Protein AF-A0A4V1V5V3-F1 (afdb_monomer_lite)

Sequence (61 aa):
LARPEGTSLEAICKSTGWQPHSARAVLSGLRKAGYTVKRQAAAEKGGPSLYRITAEPELAE

Foldseek 3Di:
DQDPVFAFLVRVCVVVVDDSVVSVVVVVVQVVQVFDKDWDDDPDPPDTIGIHGPDHPPPPD

pLDDT: mean 75.31, std 12.09, range [43.34, 91.62]

Structure (mmCIF, N/CA/C/O backbone):
data_AF-A0A4V1V5V3-F1
#
_entry.id   AF-A0A4V1V5V3-F1
#
loop_
_atom_site.group_PDB
_atom_site.id
_atom_site.type_symbol
_atom_site.label_atom_id
_atom_site.label_alt_id
_atom_site.label_comp_id
_atom_site.label_asym_id
_atom_site.label_entity_id
_atom_site.label_seq_id
_atom_site.pdbx_PDB_ins_code
_atom_site.Cartn_x
_atom_site.Cartn_y
_atom_site.Cartn_z
_atom_site.occupancy
_atom_site.B_iso_or_equiv
_atom_site.auth_seq_id
_atom_site.auth_comp_id
_atom_site.auth_asym_id
_atom_site.auth_atom_id
_atom_site.pdbx_PDB_model_num
ATOM 1 N N . LEU A 1 1 ? -6.141 -3.411 -3.995 1.00 55.88 1 LEU A N 1
ATOM 2 C CA . LEU A 1 1 ? -5.206 -2.293 -3.700 1.00 55.88 1 LEU A CA 1
ATOM 3 C C . LEU A 1 1 ? -5.223 -1.178 -4.754 1.00 55.88 1 LEU A C 1
ATOM 5 O O . LEU A 1 1 ? -4.770 -0.084 -4.443 1.00 55.88 1 LEU A O 1
ATOM 9 N N . ALA A 1 2 ? -5.809 -1.417 -5.934 1.00 50.91 2 ALA A N 1
ATOM 10 C CA . ALA A 1 2 ? -6.019 -0.418 -6.988 1.00 50.91 2 ALA A CA 1
ATOM 11 C C . ALA A 1 2 ? -7.239 0.510 -6.769 1.00 50.91 2 ALA A C 1
ATOM 13 O O . ALA A 1 2 ? -7.611 1.270 -7.657 1.00 50.91 2 ALA A O 1
ATOM 14 N N . ARG A 1 3 ? -7.897 0.460 -5.597 1.00 58.78 3 ARG A N 1
ATOM 15 C CA . 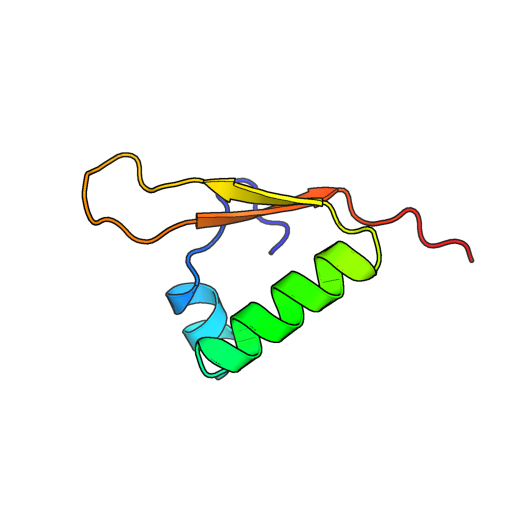ARG A 1 3 ? -9.035 1.349 -5.311 1.00 58.78 3 ARG A CA 1
ATOM 16 C C . ARG A 1 3 ? -8.545 2.791 -5.114 1.00 58.78 3 ARG A C 1
ATOM 18 O O . ARG A 1 3 ? -7.525 2.985 -4.445 1.00 58.78 3 ARG A O 1
ATOM 25 N N . PRO A 1 4 ? -9.271 3.796 -5.635 1.00 55.66 4 PRO A N 1
ATOM 26 C CA . PRO A 1 4 ? -8.859 5.194 -5.553 1.00 55.66 4 PRO A CA 1
ATOM 27 C C . PRO A 1 4 ? -8.785 5.727 -4.112 1.00 55.66 4 PRO A C 1
ATOM 29 O O . PRO A 1 4 ? -7.984 6.612 -3.825 1.00 55.66 4 PRO A O 1
ATOM 32 N N . GLU A 1 5 ? -9.544 5.141 -3.191 1.00 60.97 5 GLU A N 1
ATOM 33 C CA . GLU A 1 5 ? -9.630 5.566 -1.786 1.00 60.97 5 GLU A CA 1
ATOM 34 C C . GLU A 1 5 ? -8.453 5.076 -0.918 1.00 60.97 5 GLU A C 1
ATOM 36 O O . GLU A 1 5 ? -8.265 5.540 0.204 1.00 60.97 5 GLU A O 1
ATOM 41 N N . GLY A 1 6 ? -7.622 4.158 -1.430 1.00 67.25 6 GLY A N 1
ATOM 42 C CA . GLY A 1 6 ? -6.657 3.432 -0.601 1.00 67.25 6 GLY A CA 1
ATOM 43 C C . GLY A 1 6 ? -7.344 2.433 0.337 1.00 67.25 6 GLY A C 1
ATOM 44 O O . GLY A 1 6 ? -8.563 2.311 0.378 1.00 67.25 6 GLY A O 1
ATOM 45 N N . THR A 1 7 ? -6.565 1.627 1.049 1.00 77.88 7 THR A N 1
ATOM 46 C CA . THR A 1 7 ? -7.095 0.640 1.999 1.00 77.88 7 THR A CA 1
ATOM 47 C C . THR A 1 7 ? -6.209 0.566 3.235 1.00 77.88 7 THR A C 1
ATOM 49 O O . THR A 1 7 ? -4.989 0.722 3.143 1.00 77.88 7 THR A O 1
ATOM 52 N N . SER A 1 8 ? -6.804 0.370 4.408 1.00 82.38 8 SER A N 1
ATOM 53 C CA . SER A 1 8 ? -6.040 0.232 5.647 1.00 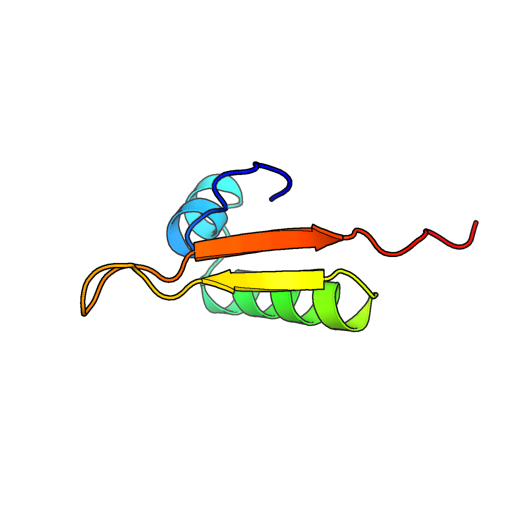82.38 8 SER A CA 1
ATOM 54 C C . SER A 1 8 ? -5.300 -1.104 5.680 1.00 82.38 8 SER A C 1
ATOM 56 O O . SER A 1 8 ? -5.697 -2.077 5.035 1.00 82.38 8 SER A O 1
ATOM 58 N N . LEU A 1 9 ? -4.226 -1.181 6.470 1.00 81.94 9 LEU A N 1
ATOM 59 C CA . LEU A 1 9 ? -3.523 -2.451 6.675 1.00 81.94 9 LEU A CA 1
ATOM 60 C C . LEU A 1 9 ? -4.465 -3.536 7.222 1.00 81.94 9 LEU A C 1
ATOM 62 O O . LEU A 1 9 ? -4.366 -4.687 6.813 1.00 81.94 9 LEU A O 1
ATOM 66 N N . GLU A 1 10 ? -5.402 -3.164 8.094 1.00 81.56 10 GLU A N 1
ATOM 67 C CA . GLU A 1 10 ? -6.415 -4.072 8.639 1.00 81.56 10 GLU A CA 1
ATOM 68 C C . GLU A 1 10 ? -7.365 -4.593 7.565 1.00 81.56 10 GLU A C 1
ATOM 70 O O . GLU A 1 10 ? -7.648 -5.786 7.530 1.00 81.56 10 GLU A O 1
ATOM 75 N N . ALA A 1 11 ? -7.817 -3.733 6.650 1.00 82.25 11 ALA A N 1
ATOM 76 C CA . ALA A 1 11 ? -8.672 -4.149 5.547 1.00 82.25 11 ALA A CA 1
ATOM 77 C C . ALA A 1 11 ? -7.935 -5.092 4.584 1.00 82.25 11 ALA A C 1
ATOM 79 O O . ALA A 1 11 ? -8.525 -6.074 4.134 1.00 82.25 11 ALA A O 1
ATOM 80 N N . ILE A 1 12 ? -6.638 -4.858 4.331 1.00 83.19 12 ILE A N 1
ATOM 81 C CA . ILE A 1 12 ? -5.787 -5.807 3.595 1.00 83.19 12 ILE A CA 1
ATOM 82 C C . ILE A 1 12 ? -5.790 -7.151 4.323 1.00 83.19 12 ILE A C 1
ATOM 84 O O . ILE A 1 12 ? -6.213 -8.141 3.737 1.00 83.19 12 ILE A O 1
ATOM 88 N N . CYS A 1 13 ? -5.418 -7.163 5.606 1.00 86.56 13 CYS A N 1
ATOM 89 C CA . CYS A 1 13 ? -5.358 -8.374 6.428 1.00 86.56 13 CYS A CA 1
ATOM 90 C C . CYS A 1 13 ? -6.695 -9.128 6.455 1.00 86.56 13 CYS A C 1
ATOM 92 O O . CYS A 1 13 ? -6.719 -10.34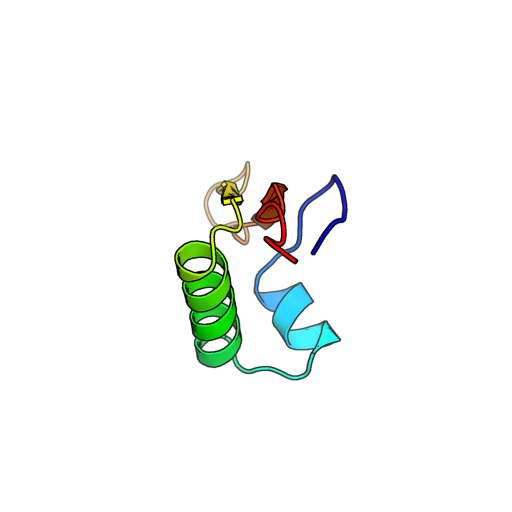1 6.286 1.00 86.56 13 CYS A O 1
ATOM 94 N N . LYS A 1 14 ? -7.819 -8.418 6.6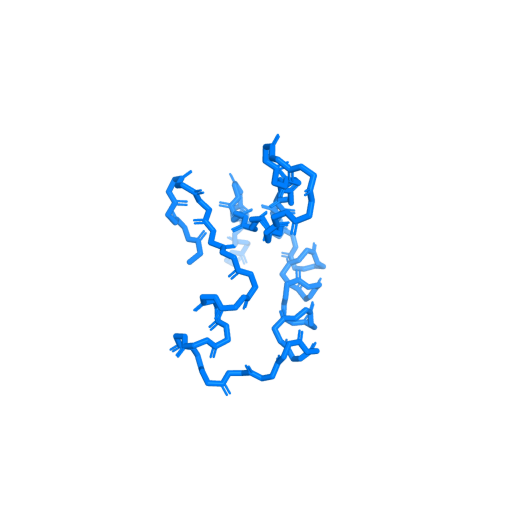02 1.00 85.31 14 LYS A N 1
ATOM 95 C CA . LYS A 1 14 ? -9.165 -9.005 6.614 1.00 85.31 14 LYS A CA 1
ATOM 96 C C . LYS A 1 14 ? -9.537 -9.623 5.266 1.00 85.31 14 LYS A C 1
ATOM 98 O O . LYS A 1 14 ? -10.146 -10.683 5.238 1.00 85.31 14 LYS A O 1
ATOM 103 N N . SER A 1 15 ? -9.186 -8.966 4.161 1.00 84.81 15 SER A N 1
ATOM 104 C CA . SER A 1 15 ? -9.506 -9.450 2.811 1.00 84.81 15 SER A CA 1
ATOM 105 C C . SER A 1 15 ? -8.633 -10.622 2.360 1.00 84.81 15 SER A C 1
ATOM 107 O O . SER A 1 15 ? -9.108 -11.482 1.628 1.00 84.81 15 SER A O 1
ATOM 109 N N . THR A 1 16 ? -7.369 -10.663 2.787 1.00 84.31 16 THR A N 1
ATOM 110 C CA . THR A 1 16 ? -6.400 -11.683 2.361 1.00 84.31 16 THR A CA 1
ATOM 111 C C . THR A 1 16 ? -6.188 -12.788 3.394 1.00 84.31 16 THR A C 1
ATOM 113 O O . THR A 1 16 ? -5.528 -13.778 3.097 1.00 84.31 16 THR A O 1
ATOM 116 N N . GLY A 1 17 ? -6.678 -12.606 4.624 1.00 87.81 17 GLY A N 1
ATOM 117 C CA . GLY A 1 17 ? -6.356 -13.459 5.770 1.00 87.81 17 GLY A CA 1
ATOM 118 C C . GLY A 1 17 ? -4.911 -13.313 6.265 1.00 87.81 17 GLY A C 1
ATOM 119 O O . GLY A 1 17 ? -4.445 -14.129 7.058 1.00 87.81 17 GLY A O 1
ATOM 120 N N . TRP A 1 18 ? -4.165 -12.309 5.792 1.00 91.62 18 TRP A N 1
ATOM 121 C CA . TRP A 1 18 ? -2.762 -12.1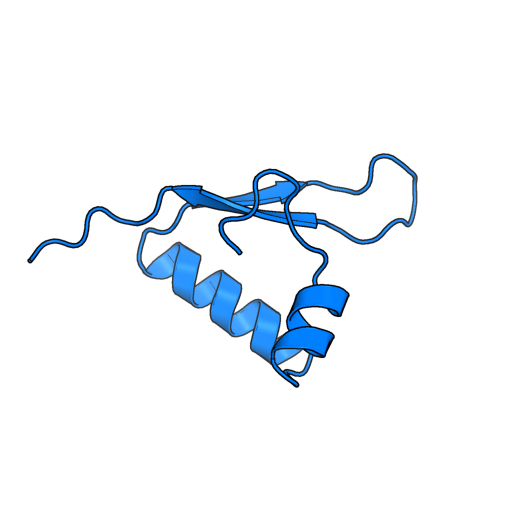36 6.166 1.00 91.62 18 TRP A CA 1
ATOM 122 C C . TRP A 1 18 ? -2.596 -11.513 7.541 1.00 91.62 18 TRP A C 1
ATOM 124 O O . TRP A 1 18 ? -3.362 -10.650 7.961 1.00 91.62 18 TRP A O 1
ATOM 134 N N . GLN A 1 19 ? -1.507 -11.888 8.208 1.00 90.56 19 GLN A N 1
ATOM 135 C CA . GLN A 1 19 ? -1.055 -11.179 9.394 1.00 90.56 19 GLN A CA 1
ATOM 136 C C . GLN A 1 19 ? -0.482 -9.798 9.018 1.00 90.56 19 GLN A C 1
ATOM 138 O O . GLN A 1 19 ? 0.060 -9.623 7.917 1.00 90.56 19 GLN A O 1
ATOM 143 N N . PRO A 1 20 ? -0.504 -8.813 9.938 1.00 84.19 20 PRO A N 1
ATOM 144 C CA . PRO A 1 20 ? -0.014 -7.460 9.664 1.00 84.19 20 PRO A CA 1
ATOM 145 C C . PRO A 1 20 ? 1.444 -7.394 9.196 1.00 84.19 20 PRO A C 1
ATOM 147 O O . PRO A 1 20 ? 1.812 -6.504 8.430 1.00 84.19 20 PRO A O 1
ATOM 150 N N . HIS A 1 21 ? 2.304 -8.302 9.661 1.00 87.25 21 HIS A N 1
ATOM 151 C CA . HIS A 1 21 ? 3.702 -8.356 9.228 1.00 87.25 21 HIS A CA 1
ATOM 152 C C . HIS A 1 21 ? 3.838 -8.917 7.803 1.00 87.25 21 HIS A C 1
ATOM 154 O O . HIS A 1 21 ? 4.600 -8.360 7.015 1.00 87.25 21 HIS A O 1
ATOM 160 N N . SER A 1 22 ? 3.047 -9.928 7.428 1.00 90.56 22 SER A N 1
ATOM 161 C CA . SER A 1 22 ? 3.013 -10.489 6.070 1.00 90.56 22 SER A CA 1
ATOM 162 C C . SER A 1 22 ? 2.488 -9.469 5.062 1.00 90.56 22 SER A C 1
ATOM 164 O O . SER A 1 22 ? 3.102 -9.253 4.021 1.00 90.56 22 SER A O 1
ATOM 166 N N . ALA A 1 23 ? 1.411 -8.755 5.403 1.00 86.94 23 ALA A N 1
ATOM 167 C CA . ALA A 1 23 ? 0.887 -7.682 4.563 1.00 86.94 23 ALA A CA 1
ATOM 168 C C . ALA A 1 23 ? 1.932 -6.572 4.342 1.00 86.94 23 ALA A C 1
ATOM 170 O O . ALA A 1 23 ? 2.121 -6.111 3.217 1.00 86.94 23 ALA A O 1
ATOM 171 N N . ARG A 1 24 ? 2.685 -6.184 5.383 1.00 85.69 24 ARG A N 1
ATOM 172 C CA . ARG A 1 24 ? 3.808 -5.238 5.243 1.00 85.69 24 ARG A CA 1
ATOM 173 C C . ARG A 1 24 ? 4.943 -5.791 4.381 1.00 85.69 24 ARG A C 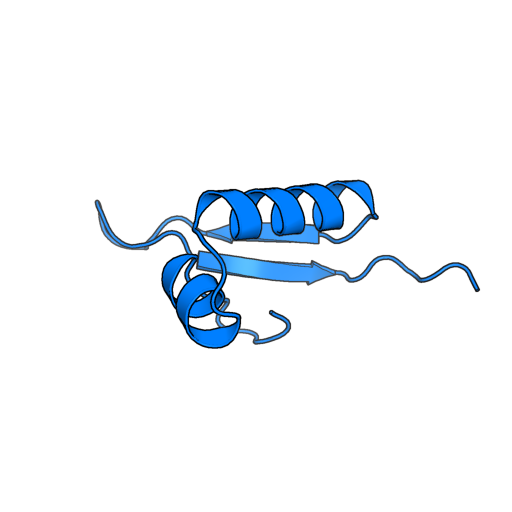1
ATOM 175 O O . ARG A 1 24 ? 5.515 -5.027 3.605 1.00 85.69 24 ARG A O 1
ATOM 182 N N . ALA A 1 25 ? 5.259 -7.080 4.493 1.00 89.38 25 ALA A N 1
ATOM 183 C CA . ALA A 1 25 ? 6.276 -7.725 3.667 1.00 89.38 25 ALA A CA 1
ATOM 184 C C . ALA A 1 25 ? 5.894 -7.677 2.181 1.00 89.38 25 ALA A C 1
ATOM 186 O O . ALA A 1 25 ? 6.713 -7.268 1.364 1.00 89.38 25 ALA A O 1
ATOM 187 N N . VAL A 1 26 ? 4.634 -7.970 1.844 1.00 86.06 26 VAL A N 1
ATOM 188 C CA . VAL A 1 26 ? 4.119 -7.860 0.470 1.00 86.06 26 VAL A CA 1
ATOM 189 C C . VAL A 1 26 ? 4.137 -6.413 -0.018 1.00 86.06 26 VAL A C 1
ATOM 191 O O . VAL A 1 26 ? 4.635 -6.152 -1.106 1.00 86.06 26 VAL A O 1
ATOM 194 N N . LEU A 1 27 ? 3.686 -5.443 0.787 1.00 84.31 27 LEU A N 1
ATOM 195 C CA . LEU A 1 27 ? 3.758 -4.020 0.417 1.00 84.31 27 LEU A CA 1
ATOM 196 C C . LEU A 1 27 ? 5.203 -3.554 0.175 1.00 84.31 27 LEU A C 1
ATOM 198 O O . LEU A 1 27 ? 5.452 -2.742 -0.713 1.00 84.31 27 LEU A O 1
ATOM 202 N N . SER A 1 28 ? 6.157 -4.065 0.956 1.00 85.69 28 SER A N 1
ATOM 203 C CA . SER A 1 28 ? 7.587 -3.820 0.747 1.00 85.69 28 SER A CA 1
ATOM 204 C C . SER A 1 28 ? 8.094 -4.488 -0.535 1.00 85.69 28 SER A C 1
ATOM 206 O O . SER A 1 28 ? 8.807 -3.858 -1.313 1.00 85.69 28 SER A O 1
ATOM 208 N N . GLY A 1 29 ? 7.672 -5.728 -0.801 1.00 85.81 29 GLY A N 1
ATOM 209 C CA . GLY A 1 29 ? 7.966 -6.453 -2.037 1.00 85.81 29 GLY A CA 1
ATOM 210 C C . GLY A 1 29 ? 7.452 -5.726 -3.279 1.00 85.81 29 GLY A C 1
ATOM 211 O O . GLY A 1 29 ? 8.203 -5.557 -4.230 1.00 85.81 29 GLY A O 1
ATOM 212 N N . LEU A 1 30 ? 6.229 -5.191 -3.232 1.00 84.81 30 LEU A N 1
ATOM 213 C CA . LEU A 1 30 ? 5.654 -4.383 -4.310 1.00 84.81 30 LEU A CA 1
ATOM 214 C C . LEU A 1 30 ? 6.497 -3.130 -4.576 1.00 84.81 30 LEU A C 1
ATOM 216 O O . LEU A 1 30 ? 6.828 -2.854 -5.723 1.00 84.81 30 LEU A O 1
ATOM 220 N N . ARG A 1 31 ? 6.943 -2.411 -3.538 1.00 83.56 31 ARG A N 1
ATOM 221 C CA . ARG A 1 31 ? 7.857 -1.268 -3.734 1.00 83.56 31 ARG A CA 1
ATOM 222 C C . ARG A 1 31 ? 9.162 -1.671 -4.415 1.00 83.56 31 ARG A C 1
ATOM 224 O O . ARG A 1 31 ? 9.630 -0.954 -5.290 1.00 83.56 31 ARG A O 1
ATOM 231 N N . LYS A 1 32 ? 9.741 -2.810 -4.023 1.00 83.19 32 LYS A N 1
ATOM 232 C CA . LYS A 1 32 ? 10.962 -3.343 -4.651 1.00 83.19 32 LYS A CA 1
ATOM 233 C C . LYS A 1 32 ? 10.734 -3.773 -6.099 1.00 83.19 32 LYS A C 1
ATOM 235 O O . LYS A 1 32 ? 11.625 -3.600 -6.916 1.00 83.19 32 LYS A O 1
ATOM 240 N N . ALA A 1 33 ? 9.551 -4.290 -6.411 1.00 82.88 33 ALA A N 1
ATOM 241 C CA . ALA A 1 33 ? 9.149 -4.671 -7.759 1.00 82.88 33 ALA A CA 1
ATOM 242 C C . ALA A 1 33 ? 8.763 -3.469 -8.647 1.00 82.88 33 ALA A C 1
ATOM 244 O O . ALA A 1 33 ? 8.285 -3.673 -9.754 1.00 82.88 33 ALA A O 1
ATOM 245 N N . GLY A 1 34 ? 8.940 -2.226 -8.179 1.00 81.69 34 GLY A N 1
ATOM 246 C CA . GLY A 1 34 ? 8.671 -1.010 -8.957 1.00 81.69 34 GLY A CA 1
ATOM 247 C C . GLY A 1 34 ? 7.254 -0.445 -8.809 1.00 81.69 34 GLY A C 1
ATOM 248 O O . GLY A 1 34 ? 6.936 0.578 -9.408 1.00 81.69 34 GLY A O 1
ATOM 249 N N . TYR A 1 35 ? 6.403 -1.041 -7.967 1.00 82.12 35 TYR A N 1
ATOM 250 C CA . TYR A 1 35 ? 5.084 -0.481 -7.671 1.00 82.12 35 TYR A CA 1
ATOM 251 C C . TYR A 1 35 ? 5.214 0.759 -6.778 1.00 82.12 35 TYR A C 1
ATOM 253 O O . TYR A 1 35 ? 5.830 0.731 -5.707 1.00 82.12 35 TYR A O 1
ATOM 261 N N . THR A 1 36 ? 4.524 1.841 -7.136 1.00 81.62 36 THR A N 1
ATOM 262 C CA . THR A 1 36 ? 4.440 3.021 -6.267 1.00 81.62 36 THR A CA 1
ATOM 263 C C . THR A 1 36 ? 3.347 2.817 -5.224 1.00 81.62 36 THR A C 1
ATOM 265 O O . THR A 1 36 ? 2.160 2.990 -5.498 1.00 81.62 36 THR A O 1
ATOM 268 N N . VAL A 1 37 ? 3.747 2.472 -3.997 1.00 80.75 37 VAL A N 1
ATOM 269 C CA . VAL A 1 37 ? 2.838 2.319 -2.850 1.00 80.75 37 VAL A CA 1
ATOM 270 C C . VAL A 1 37 ? 2.869 3.576 -1.979 1.00 80.75 37 VAL A C 1
ATOM 272 O O . VAL A 1 37 ? 3.764 3.733 -1.137 1.00 80.75 37 VAL A O 1
ATOM 275 N N . LYS A 1 38 ? 1.866 4.447 -2.124 1.00 80.25 38 LYS A N 1
ATOM 276 C CA . LYS A 1 38 ? 1.680 5.612 -1.253 1.00 80.25 38 LYS A CA 1
ATOM 277 C C . LYS A 1 38 ? 1.062 5.187 0.072 1.00 80.25 38 LYS A C 1
ATOM 279 O O . LYS A 1 38 ? 0.082 4.444 0.117 1.00 80.25 38 LYS A O 1
ATOM 284 N N . ARG A 1 39 ? 1.648 5.682 1.160 1.00 80.75 39 ARG A N 1
ATOM 285 C CA . ARG A 1 39 ? 1.078 5.608 2.504 1.00 80.75 39 ARG A CA 1
ATOM 286 C C . ARG A 1 39 ? 0.524 6.984 2.841 1.00 80.75 39 ARG A C 1
ATOM 288 O O . ARG A 1 39 ? 1.284 7.944 2.876 1.00 80.75 39 ARG A O 1
ATOM 295 N N . GLN A 1 40 ? -0.768 7.064 3.110 1.00 77.00 40 GLN A N 1
ATOM 296 C CA . GLN A 1 40 ? -1.392 8.248 3.680 1.00 77.00 40 GLN A CA 1
ATOM 297 C C . GLN A 1 40 ? -1.567 8.008 5.177 1.00 77.00 40 GLN A C 1
ATOM 299 O O . GLN A 1 40 ? -2.117 6.988 5.605 1.00 77.00 40 GLN A O 1
ATOM 304 N N . ALA A 1 41 ? -1.020 8.916 5.983 1.00 68.62 41 ALA A N 1
ATOM 305 C CA . ALA A 1 41 ? -1.360 8.961 7.395 1.00 68.62 41 ALA A CA 1
ATOM 306 C C . ALA A 1 41 ? -2.856 9.270 7.521 1.00 68.62 41 ALA A C 1
ATOM 308 O O . ALA A 1 41 ? -3.429 9.927 6.649 1.00 68.62 41 ALA A O 1
ATOM 309 N N . ALA A 1 42 ? -3.487 8.763 8.577 1.00 65.19 42 ALA A N 1
ATOM 310 C CA . ALA A 1 42 ? -4.871 9.109 8.841 1.00 65.19 42 ALA A CA 1
ATOM 311 C C . ALA A 1 42 ? -5.010 10.627 8.995 1.00 65.19 42 ALA A C 1
ATOM 313 O O . ALA A 1 42 ? -4.125 11.281 9.550 1.00 65.19 42 ALA A O 1
ATOM 314 N N . ALA A 1 43 ? -6.125 11.164 8.498 1.00 65.50 43 ALA A N 1
ATOM 315 C CA . ALA A 1 43 ? -6.457 12.578 8.640 1.00 65.50 43 ALA A CA 1
ATOM 316 C C . ALA A 1 43 ? -6.572 12.995 10.119 1.00 65.50 43 ALA A C 1
ATOM 318 O O . ALA A 1 43 ? -6.341 14.153 10.454 1.00 65.50 43 ALA A O 1
ATOM 319 N N . GLU A 1 44 ? -6.860 12.037 11.006 1.00 65.50 44 GLU A N 1
ATOM 320 C CA . GLU A 1 44 ? -6.977 12.236 12.447 1.00 65.50 44 GLU A CA 1
ATOM 321 C C . GLU A 1 44 ? -5.839 11.545 13.214 1.00 65.50 44 GLU A C 1
ATOM 323 O O . GLU A 1 44 ? -5.361 10.464 12.842 1.00 65.50 44 GLU A O 1
ATOM 328 N N . LYS A 1 45 ? -5.402 12.164 14.321 1.00 61.09 45 LYS A N 1
ATOM 329 C CA . LYS A 1 45 ? -4.355 11.613 15.193 1.00 61.09 45 LYS A CA 1
ATOM 330 C C . LYS A 1 45 ? -4.794 10.258 15.754 1.00 61.09 45 LYS A C 1
ATOM 332 O O . LYS A 1 45 ? -5.690 10.191 16.585 1.00 61.09 45 LYS A O 1
ATOM 337 N N . GLY A 1 46 ? -4.109 9.195 15.329 1.00 65.94 46 GLY A N 1
ATOM 338 C CA . GLY A 1 46 ? -4.337 7.824 15.800 1.00 65.94 46 GLY A CA 1
ATOM 339 C C . GLY A 1 46 ? -5.146 6.938 14.850 1.00 65.94 46 GLY A C 1
ATOM 340 O O . GLY A 1 46 ? -5.287 5.751 15.126 1.00 65.94 46 GLY A O 1
ATOM 341 N N . GLY A 1 47 ? -5.635 7.465 13.722 1.00 68.56 47 GLY A N 1
ATOM 342 C CA . GLY A 1 47 ? -6.354 6.649 12.744 1.00 68.56 47 GLY A CA 1
ATOM 343 C C . GLY A 1 47 ? -5.448 5.678 11.961 1.00 68.56 47 GLY A C 1
ATOM 344 O O . GLY A 1 47 ? -4.221 5.850 11.898 1.00 68.56 47 GLY A O 1
ATOM 345 N N . PRO A 1 48 ? -6.034 4.656 11.311 1.00 70.31 48 PRO A N 1
ATOM 346 C CA . PRO A 1 48 ? -5.277 3.669 10.556 1.00 70.31 48 PRO A CA 1
ATOM 347 C C . PRO A 1 48 ? -4.622 4.305 9.325 1.00 70.31 48 PRO A C 1
ATOM 349 O O . PRO A 1 48 ? -5.258 5.008 8.544 1.00 70.31 48 PRO A O 1
ATOM 352 N N . SER A 1 49 ? -3.332 4.027 9.114 1.00 76.69 49 SER A N 1
ATOM 353 C CA . SER A 1 49 ? -2.658 4.433 7.875 1.00 76.69 49 SER A CA 1
ATOM 354 C C . SER A 1 49 ? -3.297 3.739 6.671 1.00 76.69 49 SER A C 1
ATOM 356 O O . SER A 1 49 ? -3.424 2.510 6.659 1.00 76.69 49 SER A O 1
ATOM 358 N N . LEU A 1 50 ? -3.635 4.521 5.649 1.00 78.62 50 LEU A N 1
ATOM 359 C CA . LEU A 1 50 ? -4.157 4.027 4.383 1.00 78.62 50 LEU A CA 1
ATOM 360 C C . LEU A 1 50 ? -3.005 3.790 3.406 1.00 78.62 50 LEU A C 1
ATOM 362 O O . LEU A 1 50 ? -2.068 4.583 3.308 1.00 78.62 50 LEU A O 1
ATOM 366 N N . TYR A 1 51 ? -3.071 2.683 2.680 1.00 78.44 51 TYR A N 1
ATOM 367 C CA . TYR A 1 51 ? -2.108 2.293 1.660 1.00 78.44 51 TYR A CA 1
ATOM 368 C C . TYR A 1 51 ? -2.805 2.229 0.304 1.00 78.44 51 TYR A C 1
ATOM 370 O O . TYR A 1 51 ? -3.855 1.600 0.162 1.00 78.44 51 TYR A O 1
ATOM 378 N N . ARG A 1 52 ? -2.204 2.854 -0.708 1.00 77.50 52 ARG A N 1
ATOM 379 C CA . ARG A 1 52 ? -2.693 2.837 -2.089 1.00 77.50 52 ARG A CA 1
ATOM 380 C C . ARG A 1 52 ? -1.547 2.544 -3.047 1.00 77.50 52 ARG A C 1
ATOM 382 O O . ARG A 1 52 ? -0.479 3.138 -2.925 1.00 77.50 52 ARG A O 1
ATOM 389 N N . ILE A 1 53 ? -1.785 1.664 -4.016 1.00 75.88 53 ILE A N 1
ATOM 390 C CA . ILE A 1 53 ? -0.902 1.514 -5.178 1.00 75.88 53 ILE A CA 1
ATOM 391 C C . ILE A 1 53 ? -1.323 2.589 -6.183 1.00 75.88 53 ILE A C 1
ATOM 393 O O . ILE A 1 53 ? -2.484 2.630 -6.586 1.00 75.88 53 ILE A O 1
ATOM 397 N N . THR A 1 54 ? -0.426 3.519 -6.508 1.00 69.25 54 THR A N 1
ATOM 398 C CA . THR A 1 54 ? -0.702 4.638 -7.430 1.00 69.25 54 THR A CA 1
ATOM 399 C C . THR A 1 54 ? 0.006 4.518 -8.768 1.00 69.25 54 THR A C 1
ATOM 401 O O . THR A 1 54 ? -0.293 5.296 -9.662 1.00 69.25 54 THR A O 1
ATOM 404 N N . ALA A 1 55 ? 0.939 3.582 -8.890 1.00 66.06 55 ALA A N 1
ATOM 405 C CA . ALA A 1 55 ? 1.520 3.180 -10.158 1.00 66.06 55 ALA A CA 1
ATOM 406 C C . ALA A 1 55 ? 1.866 1.698 -10.055 1.00 66.06 55 ALA A C 1
ATOM 408 O O . ALA A 1 55 ? 2.424 1.258 -9.042 1.00 66.06 55 ALA A O 1
ATOM 409 N N . GLU A 1 56 ? 1.490 0.948 -11.076 1.00 67.38 56 GLU A N 1
ATOM 410 C CA . GLU A 1 56 ? 2.010 -0.390 -11.317 1.00 67.38 56 GLU A CA 1
ATOM 411 C C . GLU A 1 56 ? 3.357 -0.223 -12.036 1.00 67.38 56 GLU A C 1
ATOM 413 O O . GLU A 1 56 ? 3.528 0.771 -12.750 1.00 67.38 56 GLU A O 1
ATOM 418 N N . PRO A 1 57 ? 4.349 -1.098 -11.802 1.00 60.22 57 PRO A N 1
ATOM 419 C CA . PRO A 1 57 ? 5.524 -1.113 -12.641 1.00 60.22 57 PRO A CA 1
ATOM 420 C C . PRO A 1 57 ? 5.024 -1.382 -14.052 1.00 60.22 57 PRO A C 1
ATOM 422 O O . PRO A 1 57 ? 4.149 -2.227 -14.256 1.00 60.22 57 PRO A O 1
ATOM 425 N N . GLU A 1 58 ? 5.563 -0.647 -15.011 1.00 59.09 58 GLU A N 1
ATOM 426 C CA . GLU A 1 58 ? 5.490 -1.054 -16.401 1.00 59.09 58 GLU A CA 1
ATOM 427 C C . GLU A 1 58 ? 6.097 -2.459 -16.435 1.00 59.09 58 GLU A C 1
ATOM 429 O O . GLU A 1 58 ? 7.295 -2.634 -16.201 1.00 59.09 58 GLU A O 1
ATOM 434 N N . LEU A 1 59 ? 5.234 -3.476 -16.523 1.00 51.56 59 LEU A N 1
ATOM 435 C CA . LEU A 1 59 ? 5.648 -4.851 -16.734 1.00 51.56 59 LEU A CA 1
ATOM 436 C C . LEU A 1 59 ? 6.456 -4.807 -18.025 1.00 51.56 59 LEU A C 1
ATOM 438 O O . LEU A 1 59 ? 5.885 -4.665 -19.101 1.00 51.56 59 LEU A O 1
ATOM 442 N N . ALA A 1 60 ? 7.780 -4.845 -17.903 1.00 45.00 60 ALA A N 1
ATOM 443 C CA . ALA A 1 60 ? 8.608 -5.263 -19.010 1.00 45.00 60 ALA A CA 1
ATOM 444 C C . ALA A 1 60 ? 8.180 -6.706 -19.303 1.00 45.00 60 ALA A C 1
ATOM 446 O O . ALA A 1 60 ? 8.472 -7.603 -18.505 1.00 45.00 60 ALA A O 1
ATOM 447 N N . GLU A 1 61 ? 7.370 -6.871 -20.353 1.00 43.34 61 GLU A N 1
ATOM 448 C CA . GLU A 1 61 ? 7.169 -8.154 -21.034 1.00 43.34 61 GLU A CA 1
ATOM 449 C C . GLU A 1 61 ? 8.513 -8.762 -21.453 1.00 43.34 61 GLU A C 1
ATOM 451 O O . GLU A 1 61 ? 9.438 -7.993 -21.819 1.00 43.34 61 GLU A O 1
#

Radius of gyration: 12.0 Å; chains: 1; bounding box: 21×26×37 Å

Secondary structure (DSSP, 8-state):
---TT-EEHHHHHHHH---HHHHHHHHHHHHHTT-EEEEEPPSSTTPPPEEEEEE------